Protein AF-R1EV09-F1 (afdb_monomer)

Radius of gyration: 18.44 Å; Cα contacts (8 Å, |Δi|>4): 36; chains: 1; bounding box: 49×22×44 Å

Foldseek 3Di:
DDDDDDDDPPPQQPDPVSVVVVVVVVVCVPVCVCVVCCVVAVVVPHDDDDDDDDDDLVPDDDPNHRQDDPPDPSNVVCVVVVHNDDD

Sequence (87 aa):
MPLWRIFHPSNTFTTAEERDALSADITSIYTNVDEKLKPHIADKGYDWEYHGHETDRELWKIQGMVPPDRDTEGERLWVKENKAVPF

Nearest PDB structures (foldseek):
  3c6v-assembly1_C  TM=6.412E-01  e=1.900E-04  Aspergillus fumigatus Af293
  4u5p-assembly1_A  TM=6.002E-01  e=4.526E-04  Rhodococcus jostii RHA1
  4u5r-assembly1_C  TM=5.984E-01  e=6.756E-04  Rhodococcus jostii RHA1

Structure (mmCIF, N/CA/C/O backbone):
data_AF-R1EV09-F1
#
_entry.id   AF-R1EV09-F1
#
loop_
_atom_site.group_PDB
_atom_site.id
_atom_site.type_symbol
_atom_site.label_atom_id
_atom_site.label_alt_id
_atom_site.label_comp_id
_atom_site.label_asym_id
_atom_site.label_entity_id
_atom_site.label_seq_id
_atom_site.pdbx_PDB_ins_code
_atom_site.Cartn_x
_atom_site.Cartn_y
_atom_site.Cartn_z
_atom_site.occupancy
_atom_site.B_iso_or_equiv
_atom_site.auth_seq_id
_atom_site.auth_comp_id
_atom_site.auth_asym_id
_atom_site.auth_atom_id
_atom_site.pdbx_PDB_model_num
ATOM 1 N N . MET A 1 1 ? -1.008 -12.101 9.397 1.00 52.69 1 MET A N 1
ATOM 2 C CA . MET A 1 1 ? -0.057 -10.988 9.207 1.00 52.69 1 MET A CA 1
ATOM 3 C C . MET A 1 1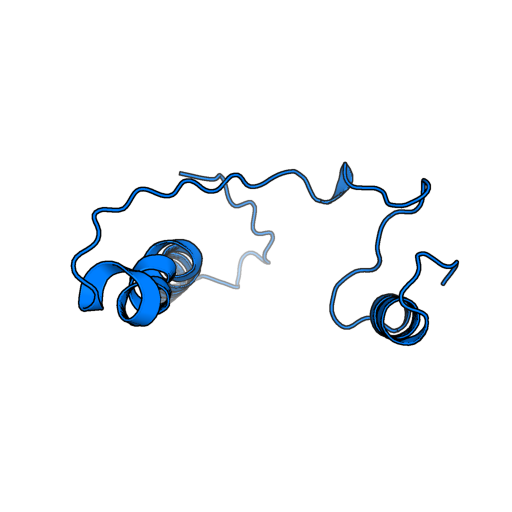 ? 0.764 -11.280 7.964 1.00 52.69 1 ME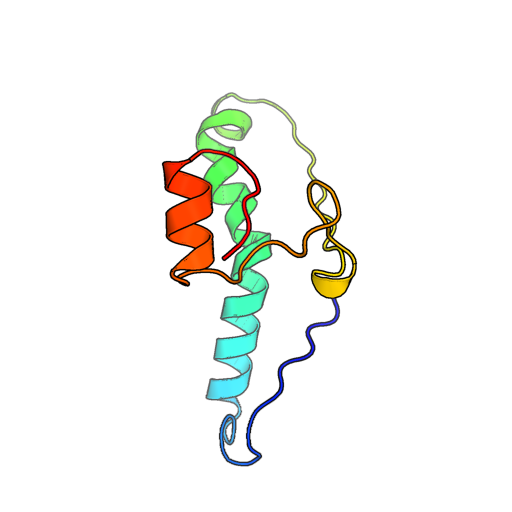T A C 1
ATOM 5 O O . MET A 1 1 ? 1.260 -12.401 7.873 1.00 52.69 1 MET A O 1
ATOM 9 N N . PRO A 1 2 ? 0.844 -10.353 7.000 1.00 67.50 2 PRO A N 1
ATOM 10 C CA . PRO A 1 2 ? 1.690 -10.524 5.824 1.00 67.50 2 PRO A CA 1
ATOM 11 C C . PRO A 1 2 ? 3.167 -10.603 6.229 1.00 67.50 2 PRO A C 1
ATOM 13 O O . PRO A 1 2 ? 3.594 -9.974 7.199 1.00 67.50 2 PRO A O 1
ATOM 16 N N . LEU A 1 3 ? 3.937 -11.427 5.517 1.00 66.12 3 LEU A N 1
ATOM 17 C CA . LEU A 1 3 ? 5.373 -11.574 5.738 1.00 66.12 3 LEU A CA 1
ATOM 18 C C . LEU A 1 3 ? 6.110 -10.520 4.913 1.00 66.12 3 LEU A C 1
ATOM 20 O O . LEU A 1 3 ? 6.257 -10.669 3.703 1.00 66.12 3 LEU A O 1
ATOM 24 N N . TRP A 1 4 ? 6.628 -9.499 5.584 1.00 74.31 4 TRP A N 1
ATOM 25 C CA . TRP A 1 4 ? 7.488 -8.500 4.963 1.00 74.31 4 TRP A CA 1
ATOM 26 C C . TRP A 1 4 ? 8.937 -8.996 4.926 1.00 74.31 4 TRP A C 1
ATOM 28 O O . TRP A 1 4 ? 9.514 -9.334 5.960 1.00 74.31 4 TRP A O 1
ATOM 38 N N . ARG A 1 5 ? 9.543 -9.042 3.733 1.00 78.50 5 ARG A N 1
ATOM 39 C CA . ARG A 1 5 ? 10.986 -9.270 3.559 1.00 78.50 5 ARG A CA 1
ATOM 40 C C . ARG A 1 5 ? 11.652 -7.950 3.206 1.00 78.50 5 ARG A C 1
ATOM 42 O O . ARG A 1 5 ? 11.530 -7.474 2.084 1.00 78.50 5 ARG A O 1
ATOM 49 N N . ILE A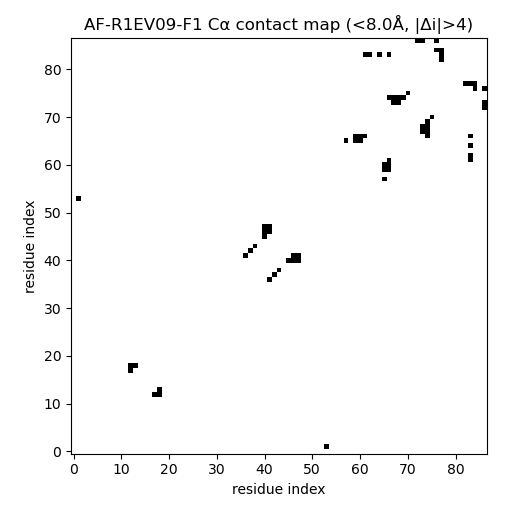 1 6 ? 12.352 -7.372 4.174 1.00 83.38 6 ILE A N 1
ATOM 50 C CA . ILE A 1 6 ? 13.050 -6.097 4.020 1.00 83.38 6 ILE A CA 1
ATOM 51 C C . ILE A 1 6 ? 14.545 -6.389 4.059 1.00 83.38 6 ILE A C 1
ATOM 53 O O . ILE A 1 6 ? 15.078 -6.802 5.087 1.00 83.38 6 ILE A O 1
ATOM 57 N N . PHE A 1 7 ? 15.219 -6.210 2.925 1.00 86.06 7 PHE A N 1
ATOM 58 C CA . PHE A 1 7 ? 16.668 -6.358 2.837 1.00 86.06 7 PHE A CA 1
ATOM 59 C C . PHE A 1 7 ? 17.333 -5.037 3.216 1.00 86.06 7 PHE A C 1
ATOM 61 O O . PHE A 1 7 ? 17.056 -4.003 2.614 1.00 86.06 7 PHE A O 1
ATOM 68 N N . HIS A 1 8 ? 18.220 -5.072 4.205 1.00 86.56 8 HIS A N 1
ATOM 69 C CA . HIS A 1 8 ? 18.973 -3.907 4.653 1.00 86.56 8 HIS A CA 1
ATOM 70 C C . HIS A 1 8 ? 20.390 -4.319 5.092 1.00 86.56 8 HIS A C 1
ATOM 72 O O . HIS A 1 8 ? 20.591 -5.456 5.534 1.00 86.56 8 HIS A O 1
ATOM 78 N N . PRO A 1 9 ? 21.392 -3.428 4.986 1.00 92.06 9 PRO A N 1
ATOM 79 C CA . PRO A 1 9 ? 22.700 -3.630 5.603 1.00 92.06 9 PRO A CA 1
ATOM 80 C C . PRO A 1 9 ? 22.605 -3.900 7.114 1.00 92.06 9 PRO A C 1
ATOM 82 O O . PRO A 1 9 ? 21.676 -3.461 7.797 1.00 92.06 9 PRO A O 1
ATOM 85 N N . SER A 1 10 ? 23.592 -4.602 7.675 1.00 88.62 10 SER A N 1
ATOM 86 C CA . SER A 1 10 ? 23.591 -4.979 9.099 1.00 88.62 10 SER A CA 1
ATOM 87 C C . SER A 1 10 ? 23.677 -3.790 10.064 1.00 88.62 10 SER A C 1
ATOM 89 O O . SER A 1 10 ? 23.391 -3.946 11.247 1.00 88.62 10 SER A O 1
ATOM 91 N N . ASN A 1 11 ? 24.041 -2.603 9.577 1.00 92.44 11 ASN A N 1
ATOM 92 C CA . ASN A 1 11 ? 24.180 -1.378 10.361 1.00 92.44 11 ASN A CA 1
ATOM 93 C C . ASN A 1 11 ? 22.973 -0.420 10.262 1.00 92.44 11 ASN A C 1
ATOM 95 O O . ASN A 1 11 ? 23.107 0.727 10.671 1.00 92.44 11 ASN A O 1
ATOM 99 N N . THR A 1 12 ? 21.827 -0.847 9.710 1.00 89.44 12 THR A N 1
ATOM 100 C CA . THR A 1 12 ? 20.664 0.040 9.476 1.00 89.44 12 THR A CA 1
ATOM 101 C C . THR A 1 12 ? 19.717 0.181 10.673 1.00 89.44 12 THR A C 1
ATOM 103 O O . THR A 1 12 ? 19.344 1.298 10.996 1.00 89.44 12 THR A O 1
ATOM 106 N N . PHE A 1 13 ? 19.322 -0.918 11.327 1.00 88.88 13 PHE A N 1
ATOM 107 C CA . PHE A 1 13 ? 18.354 -0.910 12.440 1.00 88.88 13 PHE A CA 1
ATOM 108 C C . PHE A 1 13 ? 19.009 -1.428 13.721 1.00 88.88 13 PHE A C 1
ATOM 110 O O . PHE A 1 13 ? 18.785 -2.563 14.162 1.00 88.88 13 PHE A O 1
ATOM 117 N N . THR A 1 14 ? 19.905 -0.620 14.278 1.00 92.62 14 THR A N 1
ATOM 118 C CA . THR A 1 14 ? 20.784 -1.049 15.375 1.00 92.62 14 THR A CA 1
ATOM 119 C C . THR A 1 14 ? 20.120 -0.906 16.742 1.00 92.62 14 THR A C 1
ATOM 121 O O . THR A 1 14 ? 20.421 -1.689 17.646 1.00 92.62 14 THR A O 1
ATOM 124 N N . THR A 1 15 ? 19.148 -0.003 16.889 1.00 94.69 15 THR A N 1
ATOM 125 C CA . THR A 1 15 ? 18.418 0.230 18.148 1.00 94.69 15 THR A CA 1
ATOM 126 C C . THR A 1 15 ? 17.033 -0.423 18.148 1.00 94.69 15 THR A C 1
ATOM 128 O O . THR A 1 15 ? 16.521 -0.837 17.105 1.00 94.69 15 THR A O 1
ATOM 131 N N . ALA A 1 16 ? 16.435 -0.594 19.332 1.00 92.94 16 ALA A N 1
ATOM 132 C CA . ALA A 1 16 ? 15.072 -1.125 19.438 1.00 92.94 16 ALA A CA 1
ATOM 133 C C . ALA A 1 16 ? 14.052 -0.115 18.914 1.00 92.94 16 ALA A C 1
ATOM 135 O O . ALA A 1 16 ? 13.171 -0.482 18.146 1.00 92.94 16 ALA A O 1
ATOM 136 N N . GLU A 1 17 ? 14.264 1.157 19.230 1.00 95.12 17 GLU A N 1
ATOM 137 C CA . GLU A 1 17 ? 13.429 2.279 18.824 1.00 95.12 17 GLU A CA 1
ATOM 138 C C . GLU A 1 17 ? 13.306 2.378 17.296 1.00 95.12 17 GLU A C 1
ATOM 140 O O . GLU A 1 17 ? 12.209 2.568 16.780 1.00 95.12 17 GLU A O 1
ATOM 145 N N . GLU A 1 18 ? 14.404 2.185 16.557 1.00 93.31 18 GLU A N 1
ATOM 146 C CA . GLU A 1 18 ? 14.398 2.172 15.085 1.00 93.31 18 GLU A CA 1
ATOM 147 C C . GLU A 1 18 ? 13.557 1.022 14.510 1.00 93.31 18 GLU A C 1
ATOM 149 O O . GLU A 1 18 ? 12.827 1.204 13.533 1.00 93.31 18 GLU A O 1
ATOM 154 N N . ARG A 1 19 ? 13.645 -0.171 15.112 1.00 90.62 19 ARG A N 1
ATOM 155 C CA . ARG A 1 19 ? 12.872 -1.348 14.680 1.00 90.62 19 ARG A CA 1
ATOM 156 C C . ARG A 1 19 ? 11.392 -1.201 15.014 1.00 90.62 19 ARG A C 1
ATOM 158 O O . ARG A 1 19 ? 10.548 -1.561 14.194 1.00 90.62 19 ARG A O 1
ATOM 165 N N . ASP A 1 20 ? 11.089 -0.661 16.189 1.00 92.50 20 ASP A N 1
ATOM 166 C CA . ASP A 1 20 ? 9.722 -0.427 16.643 1.00 92.50 20 ASP A CA 1
ATOM 167 C C . ASP A 1 20 ? 9.040 0.643 15.785 1.00 92.50 20 ASP A C 1
ATOM 169 O O . ASP A 1 20 ? 7.897 0.451 15.371 1.00 92.50 20 ASP A O 1
ATOM 173 N N . ALA A 1 21 ? 9.758 1.716 15.432 1.00 94.06 21 ALA A N 1
ATOM 174 C CA . ALA A 1 21 ? 9.269 2.742 14.515 1.00 94.06 21 ALA A CA 1
ATOM 175 C C . ALA A 1 21 ? 8.947 2.164 13.128 1.00 94.06 21 ALA A C 1
ATOM 177 O O . ALA A 1 21 ? 7.836 2.343 12.637 1.00 94.06 21 ALA A O 1
ATOM 178 N N . LEU A 1 22 ? 9.863 1.390 12.532 1.00 91.25 22 LEU A N 1
ATOM 179 C CA . LEU A 1 22 ? 9.611 0.732 11.244 1.00 91.25 22 LEU A CA 1
ATOM 180 C C . LEU A 1 22 ? 8.388 -0.200 11.306 1.00 91.25 22 LEU A C 1
ATOM 182 O O . LEU A 1 22 ? 7.561 -0.209 10.396 1.00 91.25 22 LEU A O 1
ATOM 186 N N . SER A 1 23 ? 8.274 -0.992 12.375 1.00 89.62 23 SER A N 1
ATOM 187 C CA . SER A 1 23 ? 7.148 -1.908 12.584 1.00 89.62 23 SER A CA 1
ATOM 188 C C . SER A 1 23 ? 5.815 -1.160 12.698 1.00 89.62 23 SER A C 1
ATOM 190 O O . SER A 1 23 ? 4.815 -1.564 12.093 1.00 89.62 23 SER A O 1
ATOM 192 N N . ALA A 1 24 ? 5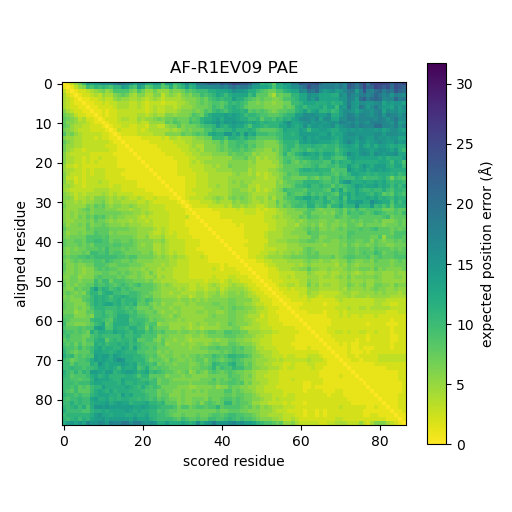.800 -0.043 13.431 1.00 90.69 24 ALA A N 1
ATOM 193 C CA . ALA A 1 24 ? 4.631 0.820 13.560 1.00 90.69 24 ALA A CA 1
ATOM 194 C C . ALA A 1 24 ? 4.229 1.423 12.207 1.00 90.69 24 ALA A C 1
ATOM 196 O O . ALA A 1 24 ? 3.057 1.348 11.829 1.00 90.69 24 ALA A O 1
ATOM 197 N N . ASP A 1 25 ? 5.197 1.927 11.441 1.00 91.88 25 ASP A N 1
ATOM 198 C CA . ASP A 1 25 ? 4.954 2.519 10.125 1.00 91.88 25 ASP A CA 1
ATOM 199 C C . ASP A 1 25 ? 4.395 1.491 9.132 1.00 91.88 25 ASP A C 1
ATOM 201 O O . ASP A 1 25 ? 3.399 1.767 8.460 1.00 91.88 25 ASP A O 1
ATOM 205 N N . ILE A 1 26 ? 4.952 0.274 9.083 1.00 89.00 26 ILE A N 1
ATOM 206 C CA . ILE A 1 26 ? 4.426 -0.821 8.247 1.00 89.00 26 ILE A CA 1
ATOM 207 C C . ILE A 1 26 ? 3.001 -1.190 8.665 1.00 89.00 26 ILE A C 1
ATOM 209 O O . ILE A 1 26 ? 2.128 -1.364 7.816 1.00 89.00 26 ILE A O 1
ATOM 213 N N . THR A 1 27 ? 2.741 -1.287 9.971 1.00 87.31 27 THR A N 1
ATOM 214 C CA . THR A 1 27 ? 1.405 -1.618 10.491 1.00 87.31 27 THR A CA 1
ATOM 215 C C . THR A 1 27 ? 0.379 -0.552 10.103 1.00 87.31 27 THR A C 1
ATOM 217 O O . THR A 1 27 ? -0.753 -0.891 9.744 1.00 87.31 27 THR A O 1
ATOM 220 N N . SER A 1 28 ? 0.788 0.721 10.090 1.00 89.44 28 SER A N 1
ATOM 221 C CA . SER A 1 28 ? -0.083 1.852 9.756 1.00 89.44 28 SER A CA 1
ATOM 222 C C . SER A 1 28 ? -0.691 1.761 8.351 1.00 89.44 28 SER A C 1
ATOM 224 O O . SER A 1 28 ? -1.814 2.217 8.135 1.00 89.44 28 SER A O 1
ATOM 226 N N . ILE A 1 29 ? -0.008 1.099 7.407 1.00 84.75 29 ILE A N 1
ATOM 227 C CA . ILE A 1 29 ? -0.503 0.879 6.038 1.00 84.75 29 ILE A CA 1
ATOM 228 C C . ILE A 1 29 ? -1.857 0.154 6.054 1.00 84.75 29 ILE A C 1
ATOM 230 O O . ILE A 1 29 ? -2.727 0.455 5.237 1.00 84.75 29 ILE A O 1
ATOM 234 N N . TYR A 1 30 ? -2.056 -0.764 7.003 1.00 82.12 30 TYR A N 1
ATOM 235 C CA . TYR A 1 30 ? -3.275 -1.566 7.105 1.00 82.12 30 TYR A CA 1
ATOM 236 C C . TYR A 1 30 ? -4.315 -0.953 8.037 1.00 82.12 30 TYR A C 1
ATOM 238 O O . TYR A 1 30 ? -5.508 -1.080 7.783 1.00 82.12 30 TYR A O 1
ATOM 246 N N . THR A 1 31 ? -3.887 -0.291 9.112 1.00 85.00 31 THR A N 1
ATOM 247 C CA . THR A 1 31 ? -4.812 0.228 10.133 1.00 85.00 31 THR A CA 1
ATOM 248 C C . THR A 1 31 ? -5.409 1.581 9.763 1.00 85.00 31 THR A C 1
ATOM 250 O O . THR A 1 31 ? -6.496 1.916 10.224 1.00 85.00 31 THR A O 1
ATOM 253 N N .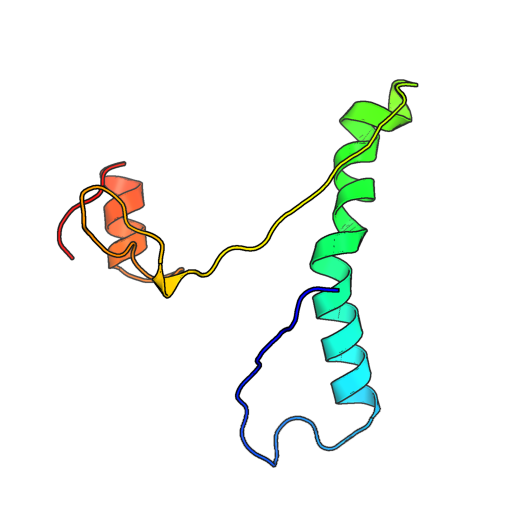 ASN A 1 32 ? -4.752 2.356 8.894 1.00 89.69 32 ASN A N 1
ATOM 254 C CA . ASN A 1 32 ? -5.248 3.675 8.485 1.00 89.69 32 ASN A CA 1
ATOM 255 C C . ASN A 1 32 ? -6.456 3.598 7.531 1.00 89.69 32 ASN A C 1
ATOM 257 O O . ASN A 1 32 ? -7.057 4.626 7.213 1.00 89.69 32 ASN A O 1
ATOM 261 N N . VAL A 1 33 ? -6.825 2.401 7.062 1.00 89.94 33 VAL A N 1
ATOM 262 C CA . VAL A 1 33 ? -7.975 2.191 6.170 1.00 89.94 33 VAL A CA 1
ATOM 263 C C . VAL A 1 33 ? -9.271 2.659 6.832 1.00 89.94 33 VAL A C 1
ATOM 265 O O . VAL A 1 33 ? -10.049 3.373 6.198 1.00 89.94 33 VAL A O 1
ATOM 268 N N . ASP A 1 34 ? -9.476 2.353 8.115 1.00 90.31 34 ASP A N 1
ATOM 269 C CA . ASP A 1 34 ? -10.692 2.737 8.839 1.00 90.31 34 ASP A CA 1
ATOM 270 C C . ASP A 1 34 ? -10.894 4.257 8.896 1.00 90.31 34 ASP A C 1
ATOM 272 O O . ASP A 1 34 ? -12.003 4.744 8.673 1.00 90.31 34 ASP A O 1
ATOM 276 N N . GLU A 1 35 ? -9.825 5.034 9.093 1.00 92.44 35 GLU A N 1
ATOM 277 C CA . GLU A 1 35 ? -9.901 6.501 9.089 1.00 92.44 35 GLU A CA 1
ATOM 278 C C . GLU A 1 35 ? -10.351 7.053 7.732 1.00 92.44 35 GLU A C 1
ATOM 280 O O . GLU A 1 35 ? -11.090 8.039 7.667 1.00 92.44 35 GLU A O 1
ATOM 285 N N . LYS A 1 36 ? -9.920 6.416 6.636 1.00 93.25 36 LYS A N 1
ATOM 286 C CA . LYS A 1 36 ? -10.312 6.804 5.275 1.00 93.25 36 LYS A CA 1
ATOM 287 C C . LYS A 1 36 ? -11.734 6.370 4.942 1.00 93.25 36 LYS A C 1
ATOM 289 O O . LYS A 1 36 ? -12.430 7.097 4.238 1.00 93.25 36 LYS A O 1
ATOM 294 N N . LEU A 1 37 ? -12.180 5.222 5.447 1.00 93.94 37 LEU A N 1
ATOM 295 C CA . LEU A 1 37 ? -13.538 4.721 5.226 1.00 93.94 37 LEU A CA 1
ATOM 296 C C . LEU A 1 37 ? -14.585 5.472 6.054 1.00 93.94 37 LEU A C 1
ATOM 298 O O . LEU A 1 37 ? -15.703 5.682 5.577 1.00 93.94 37 LEU A O 1
ATOM 302 N N . LYS A 1 38 ? -14.228 5.920 7.261 1.00 94.94 38 LYS A N 1
ATOM 303 C CA . LYS A 1 38 ? -15.122 6.582 8.220 1.00 94.94 38 LYS A CA 1
ATOM 304 C C . LYS A 1 38 ? -16.060 7.644 7.611 1.00 94.94 38 LYS A C 1
ATOM 306 O O . LYS A 1 38 ? -17.269 7.458 7.750 1.00 94.94 38 LYS A O 1
ATOM 311 N N . PRO A 1 39 ? -15.600 8.687 6.886 1.00 97.69 39 PRO A N 1
ATOM 312 C CA . PRO A 1 39 ? -16.495 9.716 6.330 1.00 97.69 39 PRO A CA 1
ATOM 313 C C . PRO A 1 39 ? -17.445 9.198 5.237 1.00 97.69 39 PRO A C 1
ATOM 315 O O . PRO A 1 39 ? -18.432 9.851 4.886 1.00 97.69 39 PRO A O 1
ATOM 318 N N . HIS A 1 40 ? -17.152 8.035 4.659 1.00 96.56 40 HIS A N 1
ATOM 319 C CA . HIS A 1 40 ? -17.919 7.462 3.559 1.00 96.56 40 HIS A CA 1
ATOM 320 C C . HIS A 1 40 ? -18.865 6.346 4.003 1.00 96.56 40 HIS A C 1
ATOM 322 O O . HIS A 1 40 ? -19.848 6.102 3.300 1.00 96.56 40 HIS A O 1
ATOM 328 N N . ILE A 1 41 ? -18.585 5.715 5.148 1.00 96.75 41 ILE A N 1
ATOM 329 C CA . ILE A 1 41 ? -19.267 4.516 5.640 1.00 96.75 41 ILE A CA 1
ATOM 330 C C . ILE A 1 41 ? -19.782 4.729 7.067 1.00 96.75 41 ILE A C 1
ATOM 332 O O . ILE A 1 41 ? -20.987 4.891 7.264 1.00 96.75 41 ILE A O 1
ATOM 336 N N . ALA A 1 42 ? -18.876 4.780 8.048 1.00 95.75 42 ALA A N 1
ATOM 337 C CA . ALA A 1 42 ? -19.233 4.811 9.464 1.00 95.75 42 ALA A CA 1
ATOM 338 C C . ALA A 1 42 ? -20.037 6.067 9.841 1.00 95.75 42 ALA A C 1
ATOM 340 O O . ALA A 1 42 ? -21.078 5.967 10.485 1.00 95.75 42 ALA A O 1
ATOM 341 N N . ASP A 1 43 ? -19.623 7.247 9.364 1.00 98.06 43 ASP A N 1
ATOM 342 C CA . ASP A 1 43 ? -20.306 8.523 9.635 1.00 98.06 43 ASP A CA 1
ATOM 343 C C . ASP A 1 43 ? -21.710 8.594 9.001 1.00 98.06 43 ASP A C 1
ATOM 345 O O . ASP A 1 43 ? -22.503 9.473 9.335 1.00 98.06 43 ASP A O 1
ATOM 349 N N . LYS A 1 44 ? -22.040 7.658 8.102 1.00 97.88 44 LYS A N 1
ATOM 350 C CA . LYS A 1 44 ? -23.369 7.512 7.492 1.00 97.88 44 LYS A CA 1
ATOM 351 C C . LYS A 1 44 ? -24.224 6.427 8.153 1.00 97.88 44 LYS A C 1
ATOM 353 O O . LYS A 1 44 ? -25.359 6.226 7.728 1.00 97.88 44 LYS A O 1
ATOM 358 N N . GLY A 1 45 ? -23.705 5.754 9.181 1.00 97.50 45 GLY A N 1
ATOM 359 C CA . GLY A 1 45 ? -24.421 4.731 9.944 1.00 97.50 45 GLY A CA 1
ATOM 360 C C . GLY A 1 45 ? -24.528 3.372 9.249 1.00 97.50 45 GLY A C 1
ATOM 361 O O . GLY A 1 45 ? -25.447 2.619 9.558 1.00 97.50 45 GLY A O 1
ATOM 362 N N . TYR A 1 46 ? -23.641 3.066 8.299 1.00 97.88 46 TYR A N 1
ATOM 363 C CA . TYR A 1 46 ? -23.566 1.737 7.686 1.00 97.88 46 TYR A CA 1
ATOM 364 C C . TYR A 1 46 ? -22.661 0.805 8.495 1.00 97.88 46 TYR A C 1
ATOM 366 O O . TYR A 1 46 ? -21.655 1.254 9.041 1.00 97.88 46 TYR A O 1
ATOM 374 N N . ASP A 1 47 ? -22.975 -0.491 8.495 1.00 96.50 47 ASP A N 1
ATOM 375 C CA . ASP A 1 47 ? -22.066 -1.550 8.947 1.00 96.50 47 ASP A CA 1
ATOM 376 C C . ASP A 1 47 ? -21.017 -1.855 7.860 1.00 96.50 47 ASP A C 1
ATOM 378 O O . ASP A 1 47 ? -21.301 -1.703 6.666 1.00 96.50 47 ASP A O 1
ATOM 382 N N . TRP A 1 48 ? -19.808 -2.293 8.240 1.00 94.06 48 TRP A N 1
ATOM 383 C CA . TRP A 1 48 ? -18.760 -2.621 7.266 1.00 94.06 48 TRP A CA 1
ATOM 384 C C . TRP A 1 48 ? -17.817 -3.742 7.680 1.00 94.06 48 TRP A C 1
ATOM 386 O O . TRP A 1 48 ? -17.543 -3.977 8.853 1.00 94.06 48 TRP A O 1
ATOM 396 N N . GLU A 1 49 ? -17.283 -4.388 6.651 1.00 92.38 49 GLU A N 1
ATOM 397 C CA . GLU A 1 49 ? -16.198 -5.355 6.698 1.00 92.38 49 GLU A CA 1
ATOM 398 C C . GLU A 1 49 ? -15.330 -5.122 5.456 1.00 92.38 49 GLU A C 1
ATOM 400 O O . GLU A 1 49 ? -15.846 -4.838 4.371 1.00 92.38 49 GLU A O 1
ATOM 405 N N . TYR A 1 50 ? -14.011 -5.227 5.598 1.00 88.75 50 TYR A N 1
ATOM 406 C CA . TYR A 1 50 ? -13.088 -5.213 4.468 1.00 88.75 50 TYR A CA 1
ATOM 407 C C . TYR A 1 50 ? -11.991 -6.253 4.669 1.00 88.75 50 TYR A C 1
ATOM 409 O O . TYR A 1 50 ? -11.614 -6.587 5.790 1.00 88.75 50 TYR A O 1
ATOM 417 N N . HIS A 1 51 ? -11.459 -6.751 3.559 1.00 85.88 51 HIS A N 1
ATOM 418 C CA . HIS A 1 51 ? -10.284 -7.606 3.551 1.00 85.88 51 HIS A CA 1
ATOM 419 C C . HIS A 1 51 ? -9.349 -7.148 2.431 1.00 85.88 51 HIS A C 1
ATOM 421 O O . HIS A 1 51 ? -9.796 -6.685 1.381 1.00 85.88 51 HIS A O 1
ATOM 427 N N . GLY A 1 52 ? -8.046 -7.268 2.666 1.00 82.62 52 GLY A N 1
ATOM 428 C CA . GLY A 1 52 ? -7.010 -6.991 1.680 1.00 82.62 52 GLY A CA 1
ATOM 429 C C . GLY A 1 52 ? -6.107 -8.205 1.511 1.00 82.62 52 GLY A C 1
ATOM 430 O O . GLY A 1 52 ? -5.786 -8.882 2.487 1.00 82.62 52 GLY A O 1
ATOM 431 N N . HIS A 1 53 ? -5.690 -8.468 0.275 1.00 81.88 53 HIS A N 1
ATOM 432 C CA . HIS A 1 53 ? -4.667 -9.458 -0.038 1.00 81.88 53 HIS A CA 1
ATOM 433 C C . HIS A 1 53 ? -3.504 -8.779 -0.747 1.00 81.88 53 HIS A C 1
ATOM 435 O O . HIS A 1 53 ? -3.701 -8.004 -1.681 1.00 81.88 53 HIS A O 1
ATOM 441 N N . GLU A 1 54 ? -2.294 -9.118 -0.324 1.00 81.00 54 GLU A N 1
ATOM 442 C CA . GLU A 1 54 ? -1.079 -8.782 -1.050 1.00 81.00 54 GLU A CA 1
ATOM 443 C C . GLU A 1 54 ? -0.703 -9.950 -1.956 1.00 81.00 54 GLU A C 1
ATOM 445 O O . GLU A 1 54 ? -0.749 -11.115 -1.553 1.00 81.00 54 GLU A O 1
ATOM 450 N N . THR A 1 55 ? -0.343 -9.634 -3.195 1.00 84.19 55 THR A N 1
ATOM 451 C CA . THR A 1 55 ? 0.102 -10.604 -4.195 1.00 84.19 55 THR A CA 1
ATOM 452 C C . THR A 1 55 ? 1.499 -10.245 -4.666 1.00 84.19 55 THR A C 1
ATOM 454 O O . THR A 1 55 ? 1.849 -9.067 -4.720 1.00 84.19 55 THR A O 1
ATOM 457 N N . ASP A 1 56 ? 2.280 -11.252 -5.045 1.00 86.81 56 ASP A N 1
ATOM 458 C CA . ASP A 1 56 ? 3.657 -11.057 -5.485 1.00 86.81 56 ASP A CA 1
ATOM 459 C C . ASP A 1 56 ? 3.736 -10.165 -6.736 1.00 86.81 56 ASP A C 1
ATOM 461 O O . ASP A 1 56 ? 3.133 -10.450 -7.777 1.00 86.81 56 ASP A O 1
ATOM 465 N N . ARG A 1 57 ? 4.504 -9.078 -6.623 1.00 87.31 57 ARG A N 1
ATOM 466 C CA . ARG A 1 57 ? 4.724 -8.103 -7.691 1.00 87.31 57 ARG A CA 1
ATOM 467 C C . ARG A 1 57 ? 5.457 -8.709 -8.886 1.00 87.31 57 ARG A C 1
ATOM 469 O O . ARG A 1 57 ? 5.206 -8.273 -10.013 1.00 87.31 57 ARG A O 1
ATOM 476 N N . GLU A 1 58 ? 6.323 -9.697 -8.657 1.00 87.69 58 GLU A N 1
ATOM 477 C CA . GLU A 1 58 ? 7.108 -10.371 -9.701 1.00 87.69 58 GLU A CA 1
ATOM 478 C C . GLU A 1 58 ? 6.235 -11.261 -10.599 1.00 87.69 58 GLU A C 1
ATOM 480 O O . GLU A 1 58 ? 6.573 -11.518 -11.757 1.00 87.69 58 GLU A O 1
ATOM 485 N N . LEU A 1 59 ? 5.071 -11.689 -10.098 1.00 92.75 59 LEU A N 1
ATOM 486 C CA . LEU A 1 59 ? 4.111 -12.513 -10.838 1.00 92.75 59 LEU A CA 1
ATOM 487 C C . LEU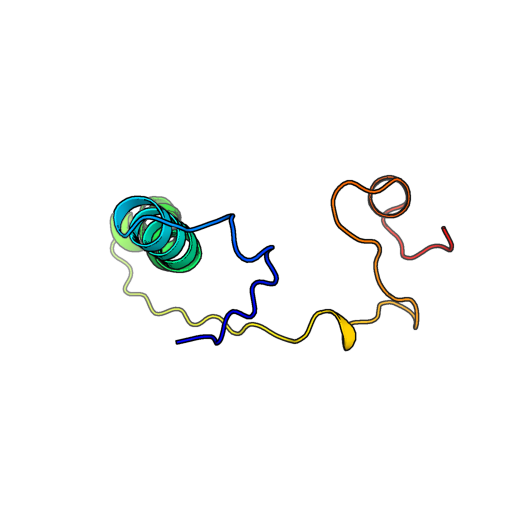 A 1 59 ? 3.062 -11.687 -11.600 1.00 92.75 59 LEU A C 1
ATOM 489 O O . LEU A 1 59 ? 2.232 -12.254 -12.315 1.00 92.75 59 LEU A O 1
ATOM 493 N N . TRP A 1 60 ? 3.093 -10.356 -11.493 1.00 94.75 60 TRP A N 1
ATOM 494 C CA . TRP A 1 60 ? 2.138 -9.473 -12.157 1.00 94.75 60 TRP A CA 1
ATOM 495 C C . TRP A 1 60 ? 2.636 -9.000 -13.528 1.00 94.75 60 TRP A C 1
ATOM 497 O O . TRP A 1 60 ? 3.731 -8.452 -13.666 1.00 94.75 60 TRP A O 1
ATOM 507 N N . LYS A 1 61 ? 1.798 -9.182 -14.558 1.00 95.88 61 LYS A N 1
ATOM 508 C CA . LYS A 1 61 ? 2.054 -8.719 -15.929 1.00 95.88 61 LYS A CA 1
ATOM 509 C C . LYS A 1 61 ? 0.829 -8.039 -16.538 1.00 95.88 61 LYS A C 1
ATOM 511 O O . LYS A 1 61 ? -0.297 -8.476 -16.313 1.00 95.88 61 LYS A O 1
ATOM 516 N N . ILE A 1 62 ? 1.055 -7.027 -17.378 1.00 96.69 62 ILE A N 1
ATOM 517 C CA . ILE A 1 62 ? 0.033 -6.373 -18.211 1.00 96.69 62 ILE A CA 1
ATOM 518 C C . ILE A 1 62 ? 0.445 -6.521 -19.677 1.00 96.69 62 ILE A C 1
ATOM 520 O O . ILE A 1 62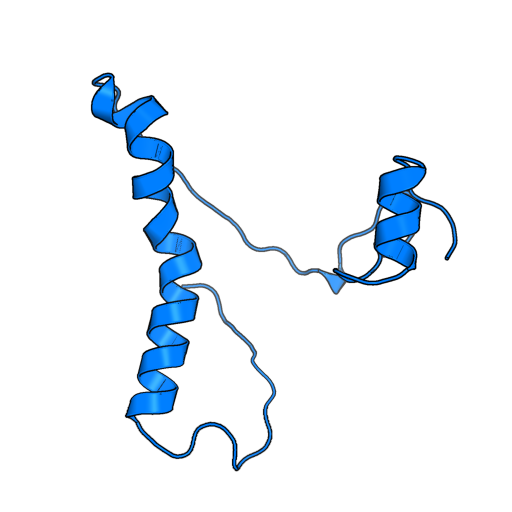 ? 1.555 -6.154 -20.045 1.00 96.69 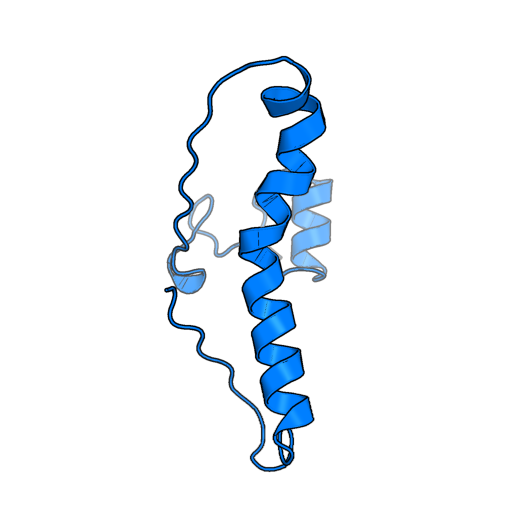62 ILE A O 1
ATOM 524 N N . GLN A 1 63 ? -0.428 -7.095 -20.516 1.00 96.12 63 GLN A N 1
ATOM 525 C CA . GLN A 1 63 ? -0.110 -7.432 -21.919 1.00 96.12 63 GLN A CA 1
ATOM 526 C C . GLN A 1 63 ? 1.211 -8.221 -22.073 1.00 96.12 63 GLN A C 1
ATOM 528 O O . GLN A 1 63 ? 1.961 -8.038 -23.025 1.00 96.12 63 GLN A O 1
ATOM 533 N N . GLY A 1 64 ? 1.516 -9.094 -21.105 1.00 96.19 64 GLY A N 1
ATOM 534 C CA . GLY A 1 64 ? 2.753 -9.883 -21.076 1.00 96.19 64 GLY A CA 1
ATOM 535 C C . GLY A 1 64 ? 4.006 -9.126 -20.614 1.00 96.19 64 GLY A C 1
ATOM 536 O O . GLY A 1 64 ? 5.041 -9.761 -20.417 1.00 96.19 64 GLY A O 1
ATOM 537 N N . MET A 1 65 ? 3.916 -7.815 -20.380 1.00 96.31 65 MET A N 1
ATOM 538 C CA . MET A 1 65 ? 5.005 -6.975 -19.878 1.00 96.31 65 MET A CA 1
ATOM 539 C C . MET A 1 65 ? 4.974 -6.891 -18.352 1.00 96.31 65 MET A C 1
ATOM 541 O O . MET A 1 65 ? 3.900 -6.859 -17.750 1.00 96.31 65 MET A O 1
ATOM 545 N N . VAL A 1 66 ? 6.153 -6.836 -17.730 1.00 96.31 66 VAL A N 1
ATOM 546 C CA . VAL A 1 66 ? 6.282 -6.494 -16.308 1.00 96.31 66 VAL A CA 1
ATOM 547 C C . VAL A 1 66 ? 6.033 -4.990 -16.183 1.00 96.31 66 VAL A C 1
ATOM 549 O O . VAL A 1 66 ? 6.712 -4.227 -16.871 1.00 96.31 66 VAL A O 1
ATOM 552 N N . PRO A 1 67 ? 5.066 -4.542 -15.364 1.00 96.81 67 PRO A N 1
ATOM 553 C CA . PRO A 1 67 ? 4.839 -3.116 -15.190 1.00 96.81 67 PRO A CA 1
ATOM 554 C C . PRO A 1 67 ? 6.089 -2.437 -14.620 1.00 96.81 67 PRO A C 1
ATOM 556 O O . PRO A 1 67 ? 6.787 -3.068 -13.818 1.00 96.81 67 PRO A O 1
ATOM 559 N N . PRO A 1 68 ? 6.375 -1.186 -15.003 1.00 96.25 68 PRO A N 1
ATOM 560 C CA . PRO A 1 68 ? 7.508 -0.437 -14.477 1.00 96.25 68 PRO A CA 1
ATOM 561 C C . PRO A 1 68 ? 7.41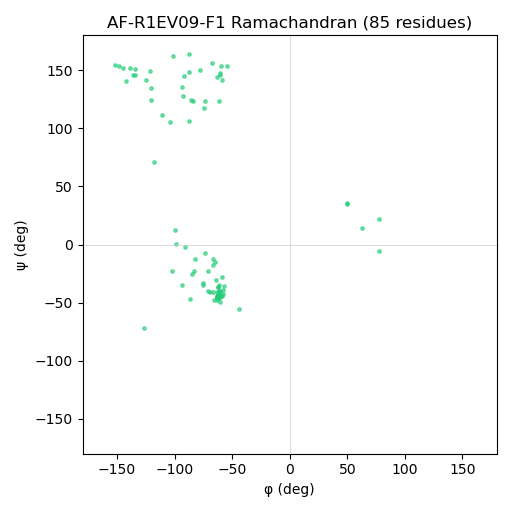7 -0.272 -12.955 1.00 96.25 68 PRO A C 1
ATOM 563 O O . PRO A 1 68 ? 6.328 -0.294 -12.371 1.00 96.25 68 PRO A O 1
ATOM 566 N N . ASP A 1 69 ? 8.572 -0.110 -12.314 1.00 93.31 69 ASP A N 1
ATOM 567 C CA . ASP A 1 69 ? 8.630 0.264 -10.903 1.00 93.31 69 ASP A CA 1
ATOM 568 C C . ASP A 1 69 ? 8.115 1.690 -10.702 1.00 93.31 69 ASP A C 1
ATOM 570 O O . ASP A 1 69 ? 8.146 2.519 -11.622 1.00 93.31 69 ASP A O 1
ATOM 574 N N . ARG A 1 70 ? 7.654 1.977 -9.482 1.00 89.56 70 ARG A N 1
ATOM 575 C CA . ARG A 1 70 ? 7.169 3.312 -9.128 1.00 89.56 70 ARG A CA 1
ATOM 576 C C . ARG A 1 70 ? 8.261 4.361 -9.289 1.00 89.56 70 ARG A C 1
ATOM 578 O O . ARG A 1 70 ? 9.442 4.082 -9.093 1.00 89.56 70 ARG A O 1
ATOM 585 N N . ASP A 1 71 ? 7.843 5.566 -9.648 1.00 89.88 71 ASP A N 1
ATOM 586 C CA . ASP A 1 71 ? 8.672 6.758 -9.806 1.00 89.88 71 ASP A CA 1
ATOM 587 C C . ASP A 1 71 ? 9.742 6.654 -10.915 1.00 89.88 71 ASP A C 1
ATOM 589 O O . ASP A 1 71 ? 10.619 7.517 -11.046 1.00 89.88 71 ASP A O 1
ATOM 593 N N . THR A 1 72 ? 9.644 5.651 -11.795 1.00 95.75 72 THR A N 1
ATOM 594 C CA . THR A 1 72 ? 10.532 5.481 -12.957 1.00 95.75 72 THR A CA 1
ATOM 595 C C . THR A 1 72 ? 10.042 6.240 -14.197 1.00 95.75 72 THR A C 1
ATOM 597 O O . THR A 1 72 ? 8.888 6.663 -14.294 1.00 95.75 72 THR A O 1
ATOM 600 N N . GLU A 1 73 ? 10.923 6.421 -15.189 1.00 97.31 73 GLU A N 1
ATOM 601 C CA . GLU A 1 73 ? 10.530 6.966 -16.500 1.00 97.31 73 GLU A CA 1
ATOM 602 C C . GLU A 1 73 ? 9.510 6.073 -17.214 1.00 97.31 73 GLU A C 1
ATOM 604 O O . GLU A 1 73 ? 8.588 6.593 -17.844 1.00 97.31 73 GLU A O 1
ATOM 609 N N . GLY A 1 74 ? 9.621 4.751 -17.044 1.00 96.94 74 GLY A N 1
ATOM 610 C CA . GLY A 1 74 ? 8.657 3.788 -17.568 1.00 96.94 74 GLY A CA 1
ATOM 611 C C . GLY A 1 74 ? 7.256 4.001 -16.997 1.00 96.94 74 GLY A C 1
ATOM 612 O O . GLY A 1 74 ? 6.291 4.041 -17.760 1.00 96.94 74 GLY A O 1
ATOM 613 N N . GLU A 1 75 ? 7.127 4.218 -15.681 1.00 96.94 75 GLU A N 1
ATOM 614 C CA . GLU A 1 75 ? 5.824 4.506 -15.060 1.00 96.94 75 GLU A CA 1
ATOM 615 C C . GLU A 1 75 ? 5.242 5.814 -15.595 1.00 96.94 75 GLU A C 1
ATOM 617 O O . GLU A 1 75 ? 4.083 5.849 -16.012 1.00 96.94 75 GLU A O 1
ATOM 622 N N . ARG A 1 76 ? 6.054 6.876 -15.673 1.00 97.56 76 ARG A N 1
ATOM 623 C CA . ARG A 1 76 ? 5.616 8.162 -16.242 1.00 97.56 76 ARG A CA 1
ATOM 624 C C . ARG A 1 76 ? 5.134 8.018 -17.685 1.00 97.56 76 ARG A C 1
ATOM 626 O O . ARG A 1 76 ? 4.138 8.644 -18.052 1.00 97.56 76 ARG A O 1
ATOM 633 N N . LEU A 1 77 ? 5.803 7.193 -18.492 1.00 97.56 77 LEU A N 1
ATOM 634 C CA . LEU A 1 77 ? 5.384 6.896 -19.861 1.00 97.56 77 LEU A CA 1
ATOM 635 C C . LEU A 1 77 ? 4.054 6.130 -19.889 1.00 97.56 77 LEU A C 1
ATOM 637 O O . LEU A 1 77 ? 3.143 6.535 -20.607 1.00 97.56 77 LEU A O 1
ATOM 641 N N . TRP A 1 78 ? 3.905 5.074 -19.084 1.00 97.81 78 TRP A N 1
ATOM 642 C CA . TRP A 1 78 ? 2.667 4.286 -19.011 1.00 97.81 78 TRP A CA 1
ATOM 643 C C . TRP A 1 78 ? 1.474 5.121 -18.549 1.00 97.81 78 TRP A C 1
ATOM 645 O O . TRP A 1 78 ? 0.387 4.989 -19.110 1.00 97.81 78 TRP A O 1
ATOM 655 N N . VAL A 1 79 ? 1.675 6.012 -17.573 1.00 97.25 79 VAL A N 1
ATOM 656 C CA . VAL A 1 79 ? 0.653 6.963 -17.106 1.00 97.25 79 VAL A CA 1
ATOM 657 C C . VAL A 1 79 ? 0.269 7.932 -18.220 1.00 97.25 79 VAL A C 1
ATOM 659 O O . VAL A 1 79 ? -0.919 8.125 -18.476 1.00 97.25 79 VAL A O 1
ATOM 662 N N . LYS A 1 80 ? 1.254 8.519 -18.913 1.00 97.75 80 LYS A N 1
ATOM 663 C CA . LYS A 1 80 ? 1.016 9.464 -20.013 1.00 97.75 80 LYS A CA 1
ATOM 664 C C . LYS A 1 80 ? 0.240 8.825 -21.167 1.00 97.75 80 LYS A C 1
ATOM 666 O O . LYS A 1 80 ? -0.698 9.432 -21.674 1.00 97.75 80 LYS A O 1
ATOM 671 N N . GLU A 1 81 ? 0.631 7.624 -21.584 1.00 97.56 81 GLU A N 1
ATOM 672 C CA . GLU A 1 81 ? 0.002 6.907 -22.703 1.00 97.56 81 GLU A CA 1
ATOM 673 C C . GLU A 1 81 ? -1.272 6.153 -22.286 1.00 97.56 81 GLU A C 1
ATOM 675 O O . GLU A 1 81 ? -2.033 5.688 -23.140 1.00 97.56 81 GLU A O 1
ATOM 680 N N . ASN A 1 82 ? -1.504 6.026 -20.974 1.00 97.06 82 ASN A N 1
ATOM 681 C CA . ASN A 1 82 ? -2.566 5.238 -20.348 1.00 97.06 82 ASN A CA 1
ATOM 682 C C . ASN A 1 82 ? -2.638 3.793 -20.885 1.00 97.06 82 ASN A C 1
ATOM 684 O O . ASN A 1 82 ? -3.718 3.237 -21.109 1.00 97.06 82 ASN A O 1
ATOM 688 N N . LYS A 1 83 ? -1.471 3.209 -21.183 1.00 96.50 83 LYS A N 1
ATOM 689 C CA . LYS A 1 83 ? -1.307 1.900 -21.831 1.00 96.50 83 LYS A CA 1
ATOM 690 C C . LYS A 1 83 ? 0.010 1.260 -21.412 1.00 96.50 83 LYS A C 1
ATOM 692 O O . LYS A 1 83 ? 0.980 1.952 -21.121 1.00 96.50 83 LYS A O 1
ATOM 697 N N . ALA A 1 84 ? 0.051 -0.068 -21.474 1.00 97.19 84 ALA A N 1
ATOM 698 C CA . ALA A 1 84 ? 1.301 -0.805 -21.387 1.00 97.19 84 ALA A CA 1
ATOM 699 C C . ALA A 1 84 ? 2.072 -0.654 -22.707 1.00 97.19 84 ALA A C 1
ATOM 701 O O . ALA A 1 84 ? 1.586 -1.054 -23.766 1.00 97.19 84 ALA A O 1
ATOM 702 N N . VAL A 1 85 ? 3.253 -0.044 -22.646 1.00 97.12 85 VAL A N 1
ATOM 703 C CA . VAL A 1 85 ? 4.127 0.217 -23.801 1.00 97.12 85 VAL A CA 1
ATOM 704 C C . VAL A 1 85 ? 5.577 -0.156 -23.456 1.00 97.12 85 VAL A C 1
ATOM 706 O O . VAL A 1 85 ? 5.940 -0.090 -22.285 1.00 97.12 85 VAL A O 1
ATOM 709 N N . PRO A 1 86 ? 6.428 -0.559 -24.413 1.00 94.44 86 PRO A N 1
ATOM 710 C CA . PRO A 1 86 ? 7.849 -0.796 -24.133 1.00 94.44 86 PRO A CA 1
ATOM 711 C C . PRO A 1 86 ? 8.556 0.462 -23.592 1.00 94.44 86 PRO A C 1
ATOM 713 O O . PRO A 1 86 ? 8.258 1.563 -24.060 1.00 94.44 86 PRO A O 1
ATOM 716 N N . PHE A 1 87 ? 9.473 0.294 -22.632 1.00 88.31 87 PHE A N 1
ATOM 717 C CA . PHE A 1 87 ? 10.231 1.362 -21.962 1.00 88.31 87 PHE A CA 1
ATOM 718 C C . PHE A 1 87 ? 11.661 0.922 -21.634 1.00 88.31 87 PHE A C 1
ATOM 720 O O . PHE A 1 87 ? 11.900 -0.308 -21.594 1.00 88.31 87 PHE A O 1
#

Solvent-accessible surface area (backbone atoms only — not comparable to full-atom values): 5913 Å² total; per-residue (Å²): 130,85,86,82,84,82,90,72,67,92,81,71,65,80,49,67,68,56,47,52,50,52,52,50,57,61,51,44,72,67,63,52,50,58,72,69,42,29,84,77,34,53,76,71,73,49,88,87,85,88,87,85,84,89,73,68,70,90,79,47,63,52,98,85,37,70,70,60,58,85,96,37,73,46,34,56,49,30,62,73,68,71,43,89,68,93,115

Organism: Botryosphaeria parva (strain UCR-NP2) (NCBI:txid1287680)

InterPro domains:
  IPR014347 Tautomerase/MIF superfamily [G3DSA:3.30.429.10] (1-32)
  IPR014347 Tautomerase/MIF superfamily [G3DSA:3.30.429.10] (33-87)
  IPR028116 Tautomerase, cis-CaaD-like [PF14832] (32-83)

Secondary structure (DSSP, 8-state):
---------TTSS-SHHHHHHHHHHHHHHHHTHHHHHTTTTGGGT-----------GGG--BTTBPPPPTTSHHHHHHHHHTS----

Mean predicted aligned error: 6.49 Å

pLDDT: mean 91.02, std 7.58, range [52.69, 98.06]